Protein AF-A0A6I4I2K9-F1 (afdb_monomer_lite)

Secondary structure (DSSP, 8-state):
----PPP------------------------------------------SEEEEEEEEEETTEEEEEEEEEE--TTSPPEEEEE--TTT-SS-SEEEEEEETTEEEEEE-SS--HHHHHHHHHHHHTT-

Structure (mmCIF, N/CA/C/O backbone):
data_AF-A0A6I4I2K9-F1
#
_entry.id   AF-A0A6I4I2K9-F1
#
loop_
_atom_site.group_PDB
_atom_site.id
_atom_site.type_symbol
_atom_site.label_atom_id
_atom_site.label_alt_id
_atom_site.label_comp_id
_atom_site.label_asym_id
_atom_site.label_entity_id
_atom_site.label_seq_id
_atom_site.pdbx_PDB_ins_code
_atom_site.Cartn_x
_atom_site.Cartn_y
_atom_site.Cartn_z
_atom_site.occupancy
_atom_site.B_iso_or_equiv
_atom_site.auth_seq_id
_atom_site.auth_comp_id
_atom_site.auth_asym_id
_atom_site.auth_atom_id
_atom_site.pdbx_PDB_model_num
ATOM 1 N N . MET A 1 1 ? 14.528 41.562 58.539 1.00 36.41 1 MET A N 1
ATOM 2 C CA . MET A 1 1 ? 15.025 40.424 57.743 1.00 36.41 1 MET A CA 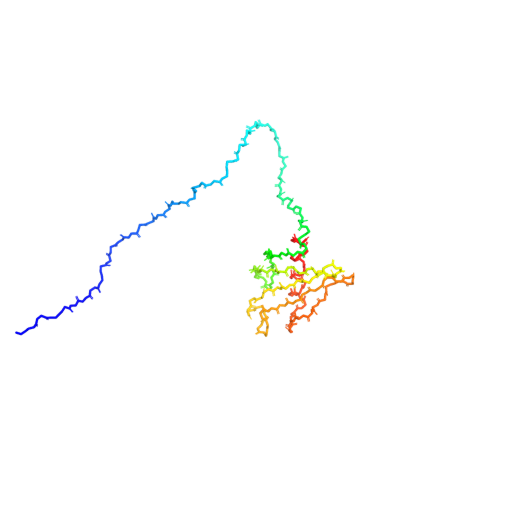1
ATOM 3 C C . MET A 1 1 ? 14.076 40.204 56.574 1.00 36.41 1 MET A C 1
ATOM 5 O O . MET A 1 1 ? 12.877 40.177 56.797 1.00 36.41 1 MET A O 1
ATOM 9 N N . SER A 1 2 ? 14.655 40.104 55.376 1.00 38.03 2 SER A N 1
ATOM 10 C CA . SER A 1 2 ? 14.195 39.386 54.175 1.00 38.03 2 SER A CA 1
ATOM 11 C C . SER A 1 2 ? 12.817 39.684 53.560 1.00 38.03 2 SER A C 1
ATOM 13 O O . SER A 1 2 ? 11.785 39.175 53.977 1.00 38.03 2 SER A O 1
ATOM 15 N N . VAL A 1 3 ? 12.872 40.413 52.442 1.00 36.19 3 VAL A N 1
ATOM 16 C CA . VAL A 1 3 ? 11.959 40.318 51.292 1.00 36.19 3 VAL A CA 1
ATOM 17 C C . VAL A 1 3 ? 12.085 38.946 50.617 1.00 36.19 3 VAL A C 1
ATOM 19 O O . VAL A 1 3 ? 13.197 38.449 50.441 1.00 36.19 3 VAL A O 1
ATOM 22 N N . THR A 1 4 ? 10.979 38.352 50.157 1.00 42.03 4 THR A N 1
ATOM 23 C CA . THR A 1 4 ? 10.999 37.355 49.070 1.00 42.03 4 THR A CA 1
ATOM 24 C C . THR A 1 4 ? 9.717 37.444 48.242 1.00 42.03 4 THR A C 1
ATOM 26 O O . THR A 1 4 ? 8.613 37.555 48.766 1.00 42.03 4 THR A O 1
ATOM 29 N N . ALA A 1 5 ? 9.926 37.464 46.929 1.00 38.84 5 ALA A N 1
ATOM 30 C CA . ALA A 1 5 ? 8.996 37.799 45.867 1.00 38.84 5 ALA A CA 1
ATOM 31 C C . ALA A 1 5 ? 8.012 36.673 45.509 1.00 38.84 5 ALA A C 1
ATOM 33 O O . ALA A 1 5 ? 8.386 35.502 45.480 1.00 38.84 5 ALA A O 1
ATOM 34 N N . ILE A 1 6 ? 6.799 37.054 45.097 1.00 42.78 6 ILE A N 1
ATOM 35 C CA . ILE A 1 6 ? 5.920 36.209 44.280 1.00 42.78 6 ILE A CA 1
ATOM 36 C C . ILE A 1 6 ? 6.140 36.615 42.822 1.00 42.78 6 ILE A C 1
ATOM 38 O O . ILE A 1 6 ? 6.026 37.779 42.442 1.00 42.78 6 ILE A O 1
ATOM 42 N N . LYS A 1 7 ? 6.546 35.630 42.027 1.00 41.75 7 LYS A N 1
ATOM 43 C CA . LYS A 1 7 ? 6.968 35.741 40.634 1.00 41.75 7 LYS A CA 1
ATOM 44 C C . LYS A 1 7 ? 5.757 35.484 39.724 1.00 41.75 7 LYS A C 1
ATOM 46 O O . LYS A 1 7 ? 5.124 34.453 39.893 1.00 41.75 7 LYS A O 1
ATOM 51 N N . LYS A 1 8 ? 5.563 36.369 38.732 1.00 36.09 8 LYS A N 1
ATOM 52 C CA . LYS A 1 8 ? 5.096 36.114 37.344 1.00 36.09 8 LYS A CA 1
ATOM 53 C C . LYS A 1 8 ? 3.720 35.422 37.189 1.00 36.09 8 LYS A C 1
ATOM 55 O O . LYS A 1 8 ? 3.522 34.292 37.601 1.00 36.09 8 LYS A O 1
ATOM 60 N N . SER A 1 9 ? 2.764 35.970 36.444 1.00 41.38 9 SER A N 1
ATOM 61 C CA . SER A 1 9 ? 2.932 36.226 35.011 1.00 41.38 9 SER A CA 1
ATOM 62 C C . SER A 1 9 ? 1.895 37.219 34.490 1.00 41.38 9 SER A C 1
ATOM 64 O O . SER A 1 9 ? 0.697 37.043 34.690 1.00 41.38 9 SER A O 1
ATOM 66 N N . GLU A 1 10 ? 2.400 38.245 33.810 1.00 38.50 10 GLU A N 1
ATOM 67 C CA . GLU A 1 10 ? 1.649 39.200 33.002 1.00 38.50 10 GLU A CA 1
ATOM 68 C C . GLU A 1 10 ? 0.859 38.486 31.901 1.00 38.50 10 GLU A C 1
ATOM 70 O O . GLU A 1 10 ? 1.399 37.699 31.124 1.00 38.50 10 GLU A O 1
ATOM 75 N N . ASN A 1 11 ? -0.431 38.798 31.840 1.00 41.09 11 ASN A N 1
ATOM 76 C CA . ASN A 1 11 ? -1.299 38.548 30.705 1.00 41.09 11 ASN A CA 1
ATOM 77 C C . ASN A 1 11 ? -1.449 39.885 29.975 1.00 41.09 11 ASN A C 1
ATOM 79 O O . ASN A 1 11 ? -2.256 40.715 30.388 1.00 41.09 11 ASN A O 1
ATOM 83 N N . VAL A 1 12 ? -0.633 40.114 28.943 1.00 40.88 12 VAL A N 1
ATOM 84 C CA . VAL A 1 12 ? -0.878 41.165 27.949 1.00 40.88 12 VAL A CA 1
ATOM 85 C C . VAL A 1 12 ? -0.514 40.641 26.558 1.00 40.88 12 VAL A C 1
ATOM 87 O O . VAL A 1 12 ? 0.590 40.169 26.305 1.00 40.88 12 VAL A O 1
ATOM 90 N N . ALA A 1 13 ? -1.528 40.720 25.702 1.00 42.72 13 ALA A N 1
ATOM 91 C CA . ALA A 1 13 ? -1.639 40.422 24.281 1.00 42.72 13 ALA A CA 1
ATOM 92 C C . ALA A 1 13 ? -0.383 40.568 23.401 1.00 42.72 13 ALA A C 1
ATOM 94 O O . ALA A 1 13 ? 0.282 41.596 23.438 1.00 42.72 13 ALA A O 1
ATOM 95 N N . MET A 1 14 ? -0.204 39.625 22.465 1.00 39.09 14 MET A N 1
ATOM 96 C CA . MET A 1 14 ? 0.327 39.884 21.113 1.00 39.09 14 MET A CA 1
ATOM 97 C C . MET A 1 14 ? -0.351 38.905 20.138 1.00 39.09 14 MET A C 1
ATOM 99 O O . MET A 1 14 ? -0.149 37.700 20.214 1.00 39.09 14 MET A O 1
ATOM 103 N N . GLN A 1 15 ? -1.404 39.322 19.439 1.00 43.81 15 GLN A N 1
ATOM 104 C CA . GLN A 1 15 ? -1.375 40.031 18.154 1.00 43.81 15 GLN A CA 1
ATOM 105 C C . GLN A 1 15 ? -1.107 39.084 16.974 1.00 43.81 15 GLN A C 1
ATOM 107 O O . GLN A 1 15 ? 0.006 38.637 16.717 1.00 43.81 15 GLN A O 1
ATOM 112 N N . LEU A 1 16 ? -2.208 38.802 16.275 1.00 45.38 16 LEU A N 1
ATOM 113 C CA . LEU A 1 16 ? -2.307 38.264 14.927 1.00 45.38 16 LEU A CA 1
ATOM 114 C C . LEU A 1 16 ? -1.264 38.921 14.008 1.00 45.38 16 LEU A C 1
ATOM 116 O O . LEU A 1 16 ? -1.398 40.093 13.667 1.00 45.38 16 LEU A O 1
ATOM 120 N N . VAL A 1 17 ? -0.249 38.162 13.595 1.00 44.16 17 VAL A N 1
ATOM 121 C CA . VAL A 1 17 ? 0.627 38.526 12.474 1.00 44.16 17 VAL A CA 1
ATOM 122 C C . VAL A 1 17 ? 0.370 37.538 11.347 1.00 44.16 17 VAL A C 1
ATOM 124 O O . VAL A 1 17 ? 1.051 36.531 11.161 1.00 44.16 17 VAL A O 1
ATOM 127 N N . THR A 1 18 ? -0.680 37.848 10.599 1.00 47.47 18 THR A N 1
ATOM 128 C CA . THR A 1 18 ? -0.732 37.584 9.167 1.00 47.47 18 THR A CA 1
ATOM 129 C C . THR A 1 18 ? 0.324 38.486 8.532 1.00 47.47 18 THR A C 1
ATOM 131 O O . THR A 1 18 ? 0.153 39.692 8.590 1.00 47.47 18 THR A O 1
ATOM 134 N N . ASP A 1 19 ? 1.444 37.925 8.061 1.00 40.06 19 ASP A N 1
ATOM 135 C CA . ASP A 1 19 ? 2.186 38.368 6.862 1.00 40.06 19 ASP A CA 1
ATOM 136 C C . ASP A 1 19 ? 3.564 37.690 6.759 1.00 40.06 19 ASP A C 1
ATOM 138 O O . ASP A 1 19 ? 4.489 38.010 7.507 1.00 40.06 19 ASP A O 1
ATOM 142 N N . LYS A 1 20 ? 3.704 36.766 5.794 1.00 43.06 20 LYS A N 1
ATOM 143 C CA . LYS A 1 20 ? 4.874 36.619 4.897 1.00 43.06 20 LYS A CA 1
ATOM 144 C C . LYS A 1 20 ? 4.693 35.415 3.963 1.00 43.06 20 LYS A C 1
ATOM 146 O O . LYS A 1 20 ? 5.355 34.390 4.083 1.00 43.06 20 LYS A O 1
ATOM 151 N N . ILE A 1 21 ? 3.830 35.568 2.961 1.00 49.59 21 ILE A N 1
ATOM 152 C CA . ILE A 1 21 ? 3.999 34.866 1.681 1.00 49.59 21 ILE A CA 1
ATOM 153 C C . ILE A 1 21 ? 4.133 35.964 0.628 1.00 49.59 21 ILE A C 1
ATOM 155 O O . ILE A 1 21 ? 3.287 36.841 0.526 1.00 49.59 21 ILE A O 1
ATOM 159 N N . LYS A 1 22 ? 5.258 35.970 -0.086 1.00 41.69 22 LYS A N 1
ATOM 160 C CA . LYS A 1 22 ? 6.167 37.125 -0.090 1.00 41.69 22 LYS A CA 1
ATOM 161 C C . LYS A 1 22 ? 7.484 36.819 -0.778 1.00 41.69 22 LYS A C 1
ATOM 163 O O . LYS A 1 22 ? 8.514 37.215 -0.248 1.00 41.69 22 LYS A O 1
ATOM 168 N N . SER A 1 23 ? 7.412 36.210 -1.968 1.00 38.34 23 SER A N 1
ATOM 169 C CA . SER A 1 23 ? 8.356 36.364 -3.097 1.00 38.34 23 SER A CA 1
ATOM 170 C C . SER A 1 23 ? 9.156 35.115 -3.481 1.00 38.34 23 SER A C 1
ATOM 172 O O . SER A 1 23 ? 10.206 34.845 -2.912 1.00 38.34 23 SER A O 1
ATOM 174 N N . ARG A 1 24 ? 8.722 34.434 -4.550 1.00 46.47 24 ARG A N 1
ATOM 175 C CA . ARG A 1 24 ? 9.378 34.454 -5.878 1.00 46.47 24 ARG A CA 1
ATOM 176 C C . ARG A 1 24 ? 8.911 33.264 -6.725 1.00 46.47 24 ARG A C 1
ATOM 178 O O . ARG A 1 24 ? 9.470 32.181 -6.638 1.00 46.47 24 ARG A O 1
ATOM 185 N N . LEU A 1 25 ? 7.959 33.514 -7.616 1.00 36.56 25 LEU A N 1
ATOM 186 C CA . LEU A 1 25 ? 8.089 33.091 -9.007 1.00 36.56 25 LEU A CA 1
ATOM 187 C C . LEU A 1 25 ? 7.212 34.033 -9.829 1.00 36.56 25 LEU A C 1
ATOM 189 O O . LEU A 1 25 ? 5.992 34.043 -9.686 1.00 36.56 25 LEU A O 1
ATOM 193 N N . ALA A 1 26 ? 7.859 34.917 -10.584 1.00 37.12 26 ALA A N 1
ATOM 194 C CA . ALA A 1 26 ? 7.180 35.771 -11.538 1.00 37.12 26 ALA A CA 1
ATOM 195 C C . ALA A 1 26 ? 6.535 34.859 -12.586 1.00 37.12 26 ALA A C 1
ATOM 197 O O . ALA A 1 26 ? 7.236 34.188 -13.339 1.00 37.12 26 ALA A O 1
ATOM 198 N N . VAL A 1 27 ? 5.205 34.798 -12.583 1.00 38.59 27 VAL A N 1
ATOM 199 C CA . VAL A 1 27 ? 4.449 34.329 -13.735 1.00 38.59 27 VAL A CA 1
ATOM 200 C C . VAL A 1 27 ? 4.093 35.583 -14.525 1.00 38.59 27 VAL A C 1
ATOM 202 O O . VAL A 1 27 ? 3.230 36.367 -14.134 1.00 38.59 27 VAL A O 1
ATOM 205 N N . GLU A 1 28 ? 4.830 35.839 -15.600 1.00 38.88 28 GLU A N 1
ATOM 206 C CA . GLU A 1 28 ? 4.351 36.756 -16.630 1.00 38.88 28 GLU A CA 1
ATOM 207 C C . GLU A 1 28 ? 3.236 36.037 -17.390 1.00 38.88 28 GLU A C 1
ATOM 209 O O . GLU A 1 28 ? 3.454 35.377 -18.401 1.00 38.88 28 GLU A O 1
ATOM 214 N N . SER A 1 29 ? 2.023 36.137 -16.853 1.00 42.19 29 SER A N 1
ATOM 215 C CA . SER A 1 29 ? 0.798 35.784 -17.560 1.00 42.19 29 SER A CA 1
ATOM 216 C C . SER A 1 29 ? 0.204 37.061 -18.140 1.00 42.19 29 SER A C 1
ATOM 218 O O . SER A 1 29 ? -0.594 37.735 -17.490 1.00 42.19 29 SER A O 1
ATOM 220 N N . HIS A 1 30 ? 0.571 37.398 -19.377 1.00 35.88 30 HIS A N 1
ATOM 221 C CA . HIS A 1 30 ? -0.236 38.308 -20.188 1.00 35.88 30 HIS A CA 1
ATOM 222 C C . HIS A 1 30 ? -1.532 37.581 -20.572 1.00 35.88 30 HIS A C 1
ATOM 224 O O . HIS A 1 30 ? -1.615 36.903 -21.594 1.00 35.88 30 HIS A O 1
ATOM 230 N N . ALA A 1 31 ? -2.545 37.689 -19.714 1.00 38.25 31 ALA A N 1
ATOM 231 C CA . ALA A 1 31 ? -3.892 37.227 -20.004 1.00 38.25 31 ALA A CA 1
ATOM 232 C C . ALA A 1 31 ? -4.598 38.251 -20.905 1.00 38.25 31 ALA A C 1
ATOM 234 O O . ALA A 1 31 ? -4.976 39.332 -20.457 1.00 38.25 31 ALA A O 1
ATOM 235 N N . LYS A 1 32 ? -4.814 37.896 -22.175 1.00 36.38 32 LYS A N 1
ATOM 236 C CA . LYS A 1 32 ? -5.892 38.475 -22.981 1.00 36.38 32 LYS A CA 1
ATOM 237 C C . LYS A 1 32 ? -7.085 37.530 -22.877 1.00 36.38 32 LYS A C 1
ATOM 239 O O . LYS A 1 32 ? -7.068 36.442 -23.442 1.00 36.38 32 LYS A O 1
ATOM 244 N N . ALA A 1 33 ? -8.083 37.936 -22.100 1.00 42.66 33 ALA A N 1
ATOM 245 C CA . ALA A 1 33 ? -9.335 37.216 -21.932 1.00 42.66 33 ALA A CA 1
ATOM 246 C C . ALA A 1 33 ? -10.206 37.341 -23.188 1.00 42.66 33 ALA A C 1
ATOM 248 O O . ALA A 1 33 ? -10.506 38.462 -23.590 1.00 42.66 33 ALA A O 1
ATOM 249 N N . VAL A 1 34 ? -10.647 36.209 -23.746 1.00 40.47 34 VAL A N 1
ATOM 250 C CA . VAL A 1 34 ? -11.929 36.058 -24.454 1.00 40.47 34 VAL A CA 1
ATOM 251 C C . VAL A 1 34 ? -12.379 34.599 -24.319 1.00 40.47 34 VAL A C 1
ATOM 253 O O . VAL A 1 34 ? -11.650 33.704 -24.731 1.00 40.47 34 VAL A O 1
ATOM 256 N N . GLY A 1 35 ? -13.601 34.396 -23.820 1.00 34.12 35 GLY A N 1
ATOM 257 C CA . GLY A 1 35 ? -14.492 33.352 -24.334 1.00 34.12 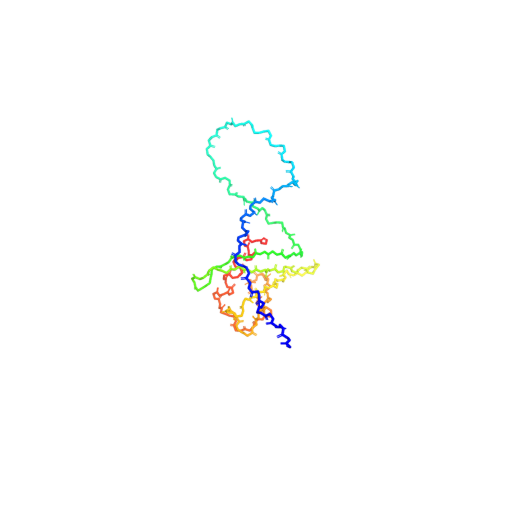35 GLY A CA 1
ATOM 258 C C . GLY A 1 35 ? -14.556 32.028 -23.573 1.00 34.12 35 GLY A C 1
ATOM 259 O O . GLY A 1 35 ? -13.706 31.175 -23.771 1.00 34.12 35 GLY A O 1
ATOM 260 N N . ASP A 1 36 ? -15.650 31.888 -22.821 1.00 37.25 36 ASP A N 1
ATOM 261 C CA . ASP A 1 36 ? -16.520 30.705 -22.706 1.00 37.25 36 ASP A CA 1
ATOM 262 C C . ASP A 1 36 ? -15.966 29.372 -22.159 1.00 37.25 36 ASP A C 1
ATOM 264 O O . ASP A 1 36 ? -14.808 29.003 -22.310 1.00 37.25 36 ASP A O 1
ATOM 268 N N . GLY A 1 37 ? -16.819 28.671 -21.412 1.00 43.94 37 GLY A N 1
ATOM 269 C CA . GLY A 1 37 ? -16.424 27.664 -20.434 1.00 43.94 37 GLY A CA 1
ATOM 270 C C . GLY A 1 37 ? -15.725 26.427 -20.997 1.00 43.94 37 GLY A C 1
ATOM 271 O O . GLY A 1 37 ? -16.087 25.919 -22.045 1.00 43.94 37 GLY A O 1
ATOM 272 N N . ILE A 1 38 ? -14.777 25.907 -20.211 1.00 34.50 38 ILE A N 1
ATOM 273 C CA . ILE A 1 38 ? -14.509 24.484 -19.948 1.00 34.50 38 ILE A CA 1
ATOM 274 C C . ILE A 1 38 ? -13.670 24.449 -18.661 1.00 34.50 38 ILE A C 1
ATOM 276 O O . ILE A 1 38 ? -12.600 25.053 -18.574 1.00 34.50 38 ILE A O 1
ATOM 280 N N . ALA A 1 39 ? -14.168 23.759 -17.634 1.00 40.06 39 ALA A N 1
ATOM 281 C CA . ALA A 1 39 ? -13.417 23.494 -16.415 1.00 40.06 39 ALA A CA 1
ATOM 282 C C . ALA A 1 39 ? -12.231 22.571 -16.739 1.00 40.06 39 ALA A C 1
ATOM 284 O O . ALA A 1 39 ? -12.382 21.358 -16.865 1.00 40.06 39 ALA A O 1
ATOM 285 N N . ILE A 1 40 ? -11.038 23.145 -16.878 1.00 38.38 40 ILE A N 1
ATOM 286 C CA . ILE A 1 40 ? -9.785 22.388 -16.895 1.00 38.38 40 ILE A CA 1
ATOM 287 C C . ILE A 1 40 ? -9.453 21.959 -15.463 1.00 38.38 40 ILE A C 1
ATOM 289 O O . ILE A 1 40 ? -8.790 22.674 -14.713 1.00 38.38 40 ILE A O 1
ATOM 293 N N . ALA A 1 41 ? -9.913 20.768 -15.074 1.00 47.78 41 ALA A N 1
ATOM 294 C CA . ALA A 1 41 ? -9.269 20.035 -13.990 1.00 47.78 41 ALA A CA 1
ATOM 295 C C . ALA A 1 41 ? -7.776 19.888 -14.346 1.00 47.78 41 ALA A C 1
ATOM 297 O O . ALA A 1 41 ? -7.469 19.578 -15.504 1.00 47.78 41 ALA A O 1
ATOM 298 N N . PRO A 1 42 ? -6.825 20.117 -13.420 1.00 45.16 42 PRO A N 1
ATOM 299 C CA . PRO A 1 42 ? -5.423 19.892 -13.722 1.00 45.16 42 PRO A CA 1
ATOM 300 C C . PRO A 1 42 ? -5.219 18.394 -13.955 1.00 45.16 42 PRO A C 1
ATOM 302 O O . PRO A 1 42 ? -5.084 17.614 -13.017 1.00 45.16 42 PRO A O 1
ATOM 305 N N . SER A 1 43 ? -5.202 17.984 -15.224 1.00 51.62 43 SER A N 1
ATOM 306 C CA . SER A 1 43 ? -4.728 16.669 -15.634 1.00 51.62 43 SER A CA 1
ATOM 307 C C . SER A 1 43 ? -3.215 16.664 -15.447 1.00 51.62 43 SER A C 1
ATOM 309 O O . SER A 1 43 ? -2.445 16.933 -16.371 1.00 51.62 43 SER A O 1
ATOM 311 N N . VAL A 1 44 ? -2.782 16.413 -14.212 1.00 49.28 44 VAL A N 1
ATOM 312 C CA . VAL A 1 44 ? -1.386 16.131 -13.900 1.00 49.28 44 VAL A CA 1
ATOM 313 C C . VAL A 1 44 ? -1.071 14.812 -14.594 1.00 49.28 44 VAL A C 1
ATOM 315 O O . VAL A 1 44 ? -1.490 13.750 -14.148 1.00 49.28 44 VAL A O 1
ATOM 318 N N . LYS A 1 45 ? -0.389 14.879 -15.741 1.00 40.28 45 LYS A N 1
ATOM 319 C CA . LYS A 1 45 ? 0.189 13.689 -16.373 1.00 40.28 45 LYS A CA 1
ATOM 320 C C . LYS A 1 45 ? 1.007 12.955 -15.300 1.00 40.28 45 LYS A C 1
ATOM 322 O O . LYS A 1 45 ? 1.850 13.622 -14.689 1.00 40.28 45 LYS A O 1
ATOM 327 N N . PRO A 1 46 ? 0.812 11.645 -15.070 1.00 44.78 46 PRO A N 1
ATOM 328 C CA . PRO A 1 46 ? 1.665 10.916 -14.149 1.00 44.78 46 PRO A CA 1
ATOM 329 C C . PRO A 1 46 ? 3.079 10.938 -14.724 1.00 44.78 46 PRO A C 1
ATOM 331 O O . PRO A 1 46 ? 3.395 10.323 -15.746 1.00 44.78 46 PRO A O 1
ATOM 334 N N . ALA A 1 47 ? 3.938 11.755 -14.119 1.00 48.62 47 ALA A N 1
ATOM 335 C CA . ALA A 1 47 ? 5.359 11.660 -14.363 1.00 48.62 47 ALA A CA 1
ATOM 336 C C . ALA A 1 47 ? 5.765 10.300 -13.807 1.00 48.62 47 ALA A C 1
ATOM 338 O O . ALA A 1 47 ? 5.735 10.114 -12.593 1.00 48.62 47 ALA A O 1
ATOM 339 N N . LYS A 1 48 ? 6.118 9.372 -14.702 1.00 52.25 48 LYS A N 1
ATOM 340 C CA . LYS A 1 48 ? 6.618 8.030 -14.394 1.00 52.25 48 LYS A CA 1
ATOM 341 C C . LYS A 1 48 ? 7.891 8.160 -13.545 1.00 52.25 48 LYS A C 1
ATOM 343 O O . LYS A 1 48 ? 9.009 8.166 -14.057 1.00 52.25 48 LYS A O 1
ATOM 348 N N . LYS A 1 49 ? 7.731 8.391 -12.241 1.00 53.56 49 LYS A N 1
ATOM 349 C CA . LYS A 1 49 ? 8.829 8.592 -11.296 1.00 53.56 49 LYS A CA 1
ATOM 350 C C . LYS A 1 49 ? 9.326 7.215 -10.897 1.00 53.56 49 LYS A C 1
ATOM 352 O O . LYS A 1 49 ? 8.783 6.591 -9.991 1.00 53.56 49 LYS A O 1
ATOM 357 N N . ALA A 1 50 ? 10.371 6.769 -11.594 1.00 55.78 50 ALA A N 1
ATOM 358 C CA . ALA A 1 50 ? 11.059 5.507 -11.331 1.00 55.78 50 ALA A CA 1
ATOM 359 C C . ALA A 1 50 ? 11.490 5.369 -9.859 1.00 55.78 50 ALA A C 1
ATOM 361 O O . ALA A 1 50 ? 11.524 4.270 -9.339 1.00 55.78 50 ALA A O 1
ATOM 362 N N . ASN A 1 51 ? 11.740 6.477 -9.158 1.00 71.50 51 ASN A N 1
ATOM 363 C CA . ASN A 1 51 ? 11.837 6.523 -7.704 1.00 71.50 51 ASN A CA 1
ATOM 364 C C . ASN A 1 51 ? 11.237 7.846 -7.229 1.00 71.50 51 ASN A C 1
ATOM 366 O O . ASN A 1 51 ? 11.549 8.908 -7.776 1.00 71.50 51 ASN A O 1
ATOM 370 N N . GLY A 1 52 ? 10.376 7.808 -6.218 1.00 85.75 52 GLY A N 1
ATOM 371 C CA . GLY A 1 52 ? 9.759 9.033 -5.727 1.00 85.75 52 GLY A CA 1
ATOM 372 C C . GLY A 1 52 ? 8.865 8.820 -4.523 1.00 85.75 52 GLY A C 1
ATOM 373 O O . GLY A 1 52 ? 8.243 7.773 -4.374 1.00 85.75 52 GLY A O 1
ATOM 374 N N . ILE A 1 53 ? 8.798 9.845 -3.678 1.00 91.31 53 ILE A N 1
ATOM 375 C CA . ILE A 1 53 ? 7.833 9.929 -2.585 1.00 91.31 53 ILE A CA 1
ATOM 376 C C . ILE A 1 53 ? 6.686 10.817 -3.059 1.00 91.31 53 ILE A C 1
ATOM 378 O O . ILE A 1 53 ? 6.914 11.928 -3.544 1.00 91.31 53 ILE A O 1
ATOM 382 N N . PHE A 1 54 ? 5.461 10.329 -2.929 1.00 91.50 54 PHE A N 1
ATOM 383 C CA . PHE A 1 54 ? 4.243 11.077 -3.207 1.00 91.50 54 PHE A CA 1
AT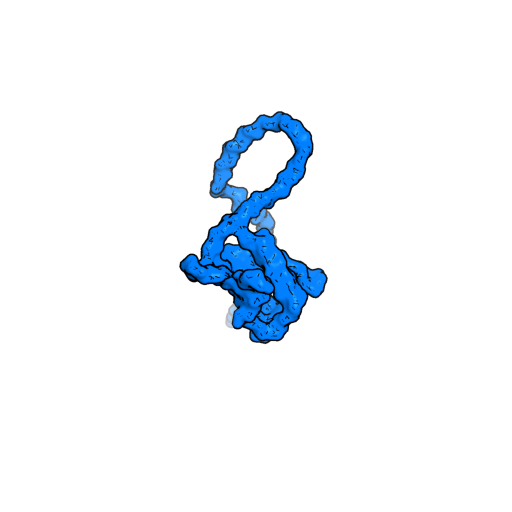OM 384 C C . PHE A 1 54 ? 3.225 10.839 -2.099 1.00 91.50 54 PHE A C 1
ATOM 386 O O . PHE A 1 54 ? 3.372 9.947 -1.269 1.00 91.50 54 PHE A O 1
ATOM 393 N N . THR A 1 55 ? 2.217 11.700 -2.037 1.00 93.69 55 THR A N 1
ATOM 394 C CA . THR A 1 55 ? 1.143 11.574 -1.052 1.00 93.69 55 THR A CA 1
ATOM 395 C C . THR A 1 55 ? -0.101 11.064 -1.750 1.00 93.69 55 THR A C 1
ATOM 397 O O . THR A 1 55 ? -0.486 11.626 -2.771 1.00 93.69 55 THR A O 1
ATOM 400 N N . ILE A 1 56 ? -0.730 10.041 -1.186 1.00 94.69 56 ILE A N 1
ATOM 401 C CA . ILE A 1 56 ? -2.046 9.571 -1.607 1.00 94.69 56 ILE A CA 1
ATOM 402 C C . ILE A 1 56 ? -3.096 10.006 -0.589 1.00 94.69 56 ILE A C 1
ATOM 404 O O . ILE A 1 56 ? -2.804 10.175 0.601 1.00 94.69 56 ILE A O 1
ATOM 408 N N . THR A 1 57 ? -4.323 10.139 -1.071 1.00 95.00 57 THR A N 1
ATOM 409 C CA . THR A 1 57 ? -5.511 10.334 -0.246 1.00 95.00 57 THR A CA 1
ATOM 410 C C . THR A 1 57 ? -6.503 9.240 -0.612 1.00 95.00 57 THR A C 1
ATOM 412 O O . THR A 1 57 ? -6.721 8.997 -1.796 1.00 95.00 57 THR A O 1
ATOM 415 N N . PHE A 1 58 ? -7.087 8.575 0.379 1.00 93.94 58 PHE A N 1
ATOM 416 C CA . PHE A 1 58 ? -8.037 7.485 0.165 1.00 93.94 58 PHE A CA 1
ATOM 417 C C . PHE A 1 58 ? -9.097 7.466 1.263 1.00 93.94 58 PHE A C 1
ATOM 419 O O . PHE A 1 58 ? -8.857 7.924 2.380 1.00 93.94 58 PHE A O 1
ATOM 426 N N . SER A 1 59 ? -10.271 6.928 0.948 1.00 93.75 59 SER A N 1
ATOM 427 C CA . SER A 1 59 ? -11.353 6.752 1.915 1.00 93.75 59 SER A CA 1
ATOM 428 C C . SER A 1 59 ? -11.374 5.310 2.408 1.00 93.75 59 SER A C 1
ATOM 430 O O . SER A 1 59 ? -11.396 4.385 1.601 1.00 93.75 59 SER A O 1
ATOM 432 N N . TYR A 1 60 ? -11.396 5.114 3.723 1.00 93.56 60 TYR A N 1
ATOM 433 C CA . TYR A 1 60 ? -11.508 3.800 4.354 1.00 93.56 60 TYR A CA 1
ATOM 434 C C . TYR A 1 60 ? -12.337 3.919 5.634 1.00 93.56 60 TYR A C 1
ATOM 436 O O . TYR A 1 60 ? -12.130 4.844 6.420 1.00 93.56 60 TYR A O 1
ATOM 444 N N . GLU A 1 61 ? -13.313 3.022 5.806 1.00 91.50 61 GLU A N 1
ATOM 445 C CA . GLU A 1 61 ? -14.270 3.042 6.925 1.00 91.50 61 GLU A CA 1
ATOM 446 C C . GLU A 1 61 ? -14.915 4.419 7.151 1.00 91.50 61 GLU A C 1
ATOM 448 O O . GLU A 1 61 ? -14.973 4.918 8.269 1.00 91.50 61 GLU A O 1
ATOM 453 N N . GLN A 1 62 ? -15.377 5.058 6.068 1.00 91.31 62 GLN A N 1
ATOM 454 C CA . GLN A 1 62 ? -16.017 6.390 6.081 1.00 91.31 62 GLN A CA 1
ATOM 455 C C . GLN A 1 62 ? -15.104 7.540 6.545 1.00 91.31 62 GLN A C 1
ATOM 457 O O . GLN A 1 62 ? -15.554 8.675 6.673 1.00 91.31 62 GLN A O 1
ATOM 462 N N . ASN A 1 63 ? -13.813 7.272 6.740 1.00 91.38 63 ASN A N 1
ATOM 463 C CA . ASN A 1 63 ? -12.814 8.260 7.110 1.00 91.38 63 ASN A CA 1
ATOM 464 C C . ASN A 1 63 ? -11.902 8.555 5.917 1.00 91.38 63 ASN A C 1
ATOM 466 O O . ASN A 1 63 ? -11.550 7.657 5.148 1.00 91.38 63 ASN A O 1
ATOM 470 N N . LEU A 1 64 ? -11.516 9.823 5.767 1.00 93.31 64 LEU A N 1
ATOM 471 C CA . LEU A 1 64 ? -10.548 10.245 4.762 1.00 93.31 64 LEU A CA 1
ATOM 472 C C . LEU A 1 64 ? -9.140 10.156 5.350 1.00 93.31 64 LEU A C 1
ATOM 474 O O . LEU A 1 64 ? -8.826 10.815 6.340 1.00 93.31 64 LEU A O 1
ATOM 478 N N . HIS A 1 65 ? -8.284 9.374 4.707 1.00 93.94 65 HIS A N 1
ATOM 479 C CA . HIS A 1 65 ? -6.907 9.146 5.120 1.00 93.94 65 HIS A CA 1
ATOM 480 C C . HIS A 1 65 ? -5.952 9.762 4.114 1.00 93.94 65 HIS A C 1
ATOM 482 O O . HIS A 1 65 ? -6.207 9.783 2.910 1.00 93.94 65 HIS A O 1
ATOM 488 N N . ARG A 1 66 ? -4.818 10.247 4.613 1.00 94.12 66 ARG A N 1
ATOM 489 C CA . ARG A 1 66 ? -3.747 10.804 3.794 1.00 94.12 66 ARG A CA 1
ATOM 490 C C . ARG A 1 66 ? -2.429 10.212 4.245 1.00 94.12 66 ARG A C 1
ATOM 492 O O . ARG A 1 66 ? -2.101 10.286 5.426 1.00 94.12 66 ARG A O 1
ATOM 499 N N . THR A 1 67 ? -1.670 9.653 3.311 1.00 93.62 67 THR A N 1
ATOM 500 C CA . THR A 1 67 ? -0.381 9.053 3.646 1.00 93.62 67 THR A CA 1
ATOM 501 C C . THR A 1 67 ? 0.659 9.181 2.545 1.00 93.62 67 THR A C 1
ATOM 503 O O . THR A 1 67 ? 0.341 9.435 1.385 1.00 93.62 67 THR A O 1
ATOM 506 N N . GLN A 1 68 ? 1.921 9.017 2.928 1.00 92.81 68 GLN A N 1
ATOM 507 C CA . GLN A 1 68 ? 3.048 9.003 2.017 1.00 92.81 68 GLN A CA 1
ATOM 508 C C . GLN A 1 68 ? 3.310 7.597 1.485 1.00 92.81 68 GLN A C 1
ATOM 510 O O . GLN A 1 68 ? 3.326 6.608 2.222 1.00 92.81 68 GLN A O 1
ATOM 515 N N . VAL A 1 69 ? 3.566 7.551 0.184 1.00 94.12 69 VAL A N 1
ATOM 516 C CA . VAL A 1 69 ? 3.966 6.366 -0.559 1.00 94.12 69 VAL A CA 1
ATOM 517 C C . VAL A 1 69 ? 5.315 6.645 -1.190 1.00 94.12 69 VAL A C 1
ATOM 519 O O . VAL A 1 69 ? 5.510 7.663 -1.852 1.00 94.12 69 VAL A O 1
ATOM 522 N N . GLN A 1 70 ? 6.249 5.729 -0.989 1.00 92.88 70 GLN A N 1
ATOM 523 C CA . GLN A 1 70 ? 7.528 5.721 -1.672 1.00 92.88 70 GLN A CA 1
ATOM 524 C C . GLN A 1 70 ? 7.498 4.634 -2.745 1.00 92.88 70 GLN A C 1
ATOM 526 O O . GLN A 1 70 ? 7.434 3.450 -2.423 1.00 92.88 70 GLN A O 1
ATOM 531 N N . SER A 1 71 ? 7.561 5.034 -4.014 1.00 91.19 71 SER A N 1
ATOM 532 C CA . SER A 1 71 ? 7.821 4.117 -5.123 1.00 91.19 71 SER A CA 1
ATOM 533 C C . SER A 1 71 ? 9.317 3.845 -5.212 1.00 91.19 71 SER A C 1
ATOM 535 O O . SER A 1 71 ? 10.132 4.778 -5.199 1.00 91.19 71 SER A O 1
ATOM 537 N N . THR A 1 72 ? 9.656 2.565 -5.300 1.00 86.31 72 THR A N 1
ATOM 538 C CA . THR A 1 72 ? 11.001 2.063 -5.547 1.00 86.31 72 THR A CA 1
ATOM 539 C C . THR A 1 72 ? 10.988 1.184 -6.791 1.00 86.31 72 THR A C 1
ATOM 541 O O . THR A 1 72 ? 10.309 0.159 -6.822 1.00 86.31 72 THR A O 1
ATOM 544 N N . GLN A 1 73 ? 11.731 1.569 -7.825 1.00 81.12 73 GLN A N 1
ATOM 545 C CA . GLN A 1 73 ? 11.955 0.746 -9.009 1.00 81.12 73 GLN A CA 1
ATOM 546 C C . GLN A 1 73 ? 13.452 0.459 -9.135 1.00 81.12 73 GLN A C 1
ATOM 548 O O . GLN A 1 73 ? 14.269 1.359 -9.328 1.00 81.12 73 GLN A O 1
ATOM 553 N N . SER A 1 74 ? 13.824 -0.816 -9.020 1.00 60.06 74 SER A N 1
ATOM 554 C CA . SER A 1 74 ? 15.199 -1.256 -9.262 1.00 60.06 74 SER A CA 1
ATOM 555 C C . SER A 1 74 ? 15.345 -1.669 -10.723 1.00 60.06 74 SER A C 1
ATOM 557 O O . SER A 1 74 ? 14.863 -2.734 -11.091 1.00 60.06 74 SER A O 1
ATOM 559 N N . GLY A 1 75 ? 15.976 -0.829 -11.552 1.00 65.69 75 GLY A N 1
ATOM 560 C CA . GLY A 1 75 ? 16.443 -1.132 -12.917 1.00 65.69 75 GLY A CA 1
ATOM 561 C C . GLY A 1 75 ? 15.417 -1.770 -13.867 1.00 65.69 75 GLY A C 1
ATOM 562 O O . GLY A 1 75 ? 14.793 -1.077 -14.664 1.00 65.69 75 GLY A O 1
ATOM 563 N N . TYR A 1 76 ? 15.268 -3.094 -13.788 1.00 62.94 76 TYR A N 1
ATOM 564 C CA . TYR A 1 76 ? 14.399 -3.925 -14.634 1.00 62.94 76 TYR A CA 1
ATOM 565 C C . TYR A 1 76 ? 13.221 -4.569 -13.880 1.00 62.94 76 TYR A C 1
ATOM 567 O O . TYR A 1 76 ? 12.441 -5.314 -14.466 1.00 62.94 76 TYR A O 1
ATOM 575 N N . GLY A 1 77 ? 13.102 -4.316 -12.577 1.00 76.38 77 GLY A N 1
ATOM 576 C CA . GLY A 1 77 ? 12.080 -4.894 -11.716 1.00 76.38 77 GLY A CA 1
ATOM 577 C C . GLY A 1 77 ? 10.755 -4.137 -11.746 1.00 76.38 77 GLY A C 1
ATOM 578 O O . GLY A 1 77 ? 10.684 -2.943 -12.050 1.00 76.38 77 GLY A O 1
ATOM 579 N N . THR A 1 78 ? 9.701 -4.855 -11.371 1.00 84.62 78 THR A N 1
ATOM 580 C CA . THR A 1 78 ? 8.384 -4.303 -11.065 1.00 84.62 78 THR A CA 1
ATOM 581 C C . THR A 1 78 ? 8.490 -3.247 -9.958 1.00 84.62 78 THR A C 1
ATOM 583 O O . THR A 1 78 ? 9.173 -3.502 -8.962 1.00 84.62 78 THR A O 1
ATOM 586 N N . PRO A 1 79 ? 7.831 -2.080 -10.085 1.00 87.19 79 PRO A N 1
ATOM 587 C CA . PRO A 1 79 ? 7.840 -1.083 -9.025 1.00 87.19 79 PRO A CA 1
ATOM 588 C C . PRO A 1 79 ? 7.218 -1.652 -7.746 1.00 87.19 79 PRO A C 1
ATOM 590 O O . PRO A 1 79 ? 6.172 -2.312 -7.769 1.00 87.19 79 PRO A O 1
ATOM 593 N N . VAL A 1 80 ? 7.881 -1.371 -6.629 1.00 91.44 80 VAL A N 1
ATOM 594 C CA . VAL A 1 80 ? 7.421 -1.705 -5.286 1.00 91.44 80 VAL A CA 1
ATOM 595 C C . VAL A 1 80 ? 7.132 -0.412 -4.538 1.00 91.44 80 VAL A C 1
ATOM 597 O O . VAL A 1 80 ? 7.946 0.511 -4.515 1.00 91.44 80 VAL A O 1
ATOM 600 N N . TYR A 1 81 ? 5.968 -0.358 -3.910 1.00 93.38 81 TYR A N 1
ATOM 601 C CA . TYR A 1 81 ? 5.427 0.796 -3.219 1.00 93.38 81 TYR A CA 1
ATOM 602 C C . TYR A 1 81 ? 5.437 0.534 -1.722 1.00 93.38 81 TYR A C 1
ATOM 604 O O . TYR A 1 81 ? 4.729 -0.340 -1.225 1.00 93.38 81 TYR A O 1
ATOM 612 N N . LYS A 1 82 ? 6.235 1.307 -0.996 1.00 94.00 82 LYS A N 1
ATOM 613 C CA . LYS A 1 82 ? 6.225 1.336 0.461 1.00 94.00 82 LYS A CA 1
ATOM 614 C C . LYS A 1 82 ? 5.225 2.391 0.918 1.00 94.00 82 LYS A C 1
ATOM 616 O O . LYS A 1 82 ? 5.403 3.571 0.625 1.00 94.00 82 LYS A O 1
ATOM 621 N N . VAL A 1 83 ? 4.208 1.982 1.659 1.00 93.69 83 VAL A N 1
ATOM 622 C CA . VAL A 1 83 ? 3.168 2.856 2.205 1.00 93.69 83 VAL A CA 1
ATOM 623 C C . VAL A 1 83 ? 3.354 2.943 3.713 1.00 93.69 83 VAL A C 1
ATOM 625 O O . VAL A 1 83 ? 3.458 1.920 4.391 1.00 93.69 83 VAL A O 1
ATOM 628 N N . ALA A 1 84 ? 3.405 4.162 4.246 1.00 92.00 84 ALA A N 1
ATOM 629 C CA . ALA A 1 84 ? 3.288 4.372 5.684 1.00 92.00 84 ALA A CA 1
ATOM 630 C C . ALA A 1 84 ? 1.803 4.325 6.070 1.00 92.00 84 ALA A C 1
ATOM 632 O O . ALA A 1 84 ? 0.970 4.926 5.403 1.00 92.00 84 ALA A O 1
ATOM 633 N N . LEU A 1 85 ? 1.438 3.622 7.128 1.00 89.06 85 LEU A N 1
ATOM 634 C CA . LEU A 1 85 ? 0.074 3.555 7.637 1.00 89.06 85 LEU A CA 1
ATOM 635 C C . LEU A 1 85 ? 0.051 4.083 9.067 1.00 89.06 85 LEU A C 1
ATOM 637 O O . LEU A 1 85 ? 1.009 3.924 9.821 1.00 89.06 85 LEU A O 1
ATOM 641 N N . SER A 1 86 ? -1.054 4.728 9.429 1.00 85.38 86 SER A N 1
ATOM 642 C CA . SER A 1 86 ? -1.335 5.035 10.829 1.00 85.38 86 SER A CA 1
ATOM 643 C C . SER A 1 86 ? -1.584 3.732 11.584 1.00 85.38 86 SER A C 1
ATOM 645 O O . SER A 1 86 ? -2.239 2.833 11.053 1.00 85.38 86 SER A O 1
ATOM 647 N N . SER A 1 87 ? -1.159 3.653 12.843 1.00 82.25 87 SER A N 1
ATOM 648 C CA . SER A 1 87 ? -1.428 2.504 13.717 1.00 82.25 87 SER A CA 1
ATOM 649 C C . SER A 1 87 ? -2.926 2.257 13.929 1.00 82.25 87 SER A C 1
ATOM 651 O O . SER A 1 87 ? -3.329 1.155 14.278 1.00 82.25 87 SER A O 1
ATOM 653 N N . SER A 1 88 ? -3.771 3.264 13.685 1.00 85.12 88 SER A N 1
ATOM 654 C CA . SER A 1 88 ? -5.232 3.118 13.677 1.00 85.12 88 SER A CA 1
ATOM 655 C C . SER A 1 88 ? -5.767 2.310 12.489 1.00 85.12 88 SER A C 1
ATOM 657 O O . SER A 1 88 ? -6.868 1.784 12.571 1.00 85.12 88 SER A O 1
ATOM 659 N N . LEU A 1 89 ? -5.021 2.248 11.382 1.00 84.88 89 LEU A N 1
ATOM 660 C CA . LEU A 1 89 ? -5.391 1.515 10.166 1.00 84.88 89 LEU A CA 1
ATOM 661 C C . LEU A 1 89 ? -4.820 0.100 10.149 1.00 84.88 89 LEU A C 1
ATOM 663 O O . LEU A 1 89 ? -5.438 -0.809 9.605 1.00 84.88 89 LEU A O 1
ATOM 667 N N . ASN A 1 90 ? -3.627 -0.076 10.714 1.00 83.00 90 ASN A N 1
ATOM 668 C CA . ASN A 1 90 ? -3.025 -1.383 10.904 1.00 83.00 90 ASN A CA 1
ATOM 669 C C . ASN A 1 90 ? -2.250 -1.396 12.233 1.00 83.00 90 ASN A C 1
ATOM 671 O O . ASN A 1 90 ? -1.117 -0.908 12.279 1.00 83.00 90 ASN A O 1
ATOM 675 N N . PRO A 1 91 ? -2.841 -1.933 13.315 1.00 80.44 91 PRO A N 1
ATOM 676 C CA . PRO A 1 91 ? -2.229 -1.896 14.641 1.00 80.44 91 PRO A CA 1
ATOM 677 C C . PRO A 1 91 ? -0.962 -2.751 14.741 1.00 80.44 91 PRO A C 1
ATOM 679 O O . PRO A 1 91 ? -0.131 -2.502 15.612 1.00 80.44 91 PRO A O 1
ATOM 682 N N . GLU A 1 92 ? -0.789 -3.734 13.855 1.00 81.06 92 GLU A N 1
ATOM 683 C CA . GLU A 1 92 ? 0.362 -4.639 13.888 1.00 81.06 92 GLU A CA 1
ATOM 684 C C . GLU A 1 92 ? 1.550 -4.144 13.062 1.00 81.06 92 GLU A C 1
ATOM 686 O O . GLU A 1 92 ? 2.693 -4.507 13.339 1.00 81.06 92 GLU A O 1
ATOM 691 N N . SER A 1 93 ? 1.305 -3.313 12.046 1.00 82.88 93 SER A N 1
ATOM 692 C CA . SER A 1 93 ? 2.372 -2.743 11.228 1.00 82.88 93 SER A CA 1
ATOM 693 C C . SER A 1 93 ? 1.995 -1.388 10.647 1.00 82.88 93 SER A C 1
ATOM 695 O O . SER A 1 93 ? 1.094 -1.261 9.824 1.00 82.88 93 SER A O 1
ATOM 697 N N . ASN A 1 94 ? 2.812 -0.385 10.956 1.00 88.62 94 ASN A N 1
ATOM 698 C CA . ASN A 1 94 ? 2.684 0.964 10.400 1.00 88.62 94 ASN A CA 1
ATOM 699 C C . ASN A 1 94 ? 3.275 1.091 8.986 1.00 88.62 94 ASN A C 1
ATOM 701 O O . ASN A 1 94 ? 3.392 2.193 8.455 1.00 88.62 94 ASN A O 1
ATOM 705 N N . ILE A 1 95 ? 3.743 -0.005 8.386 1.00 90.31 95 ILE A N 1
ATOM 706 C CA . ILE A 1 95 ? 4.331 -0.003 7.046 1.00 90.31 95 ILE A CA 1
ATOM 707 C C . ILE A 1 95 ? 3.803 -1.206 6.274 1.00 90.31 95 ILE A C 1
ATOM 709 O O . ILE A 1 95 ? 3.859 -2.338 6.762 1.00 90.31 95 ILE A O 1
ATOM 713 N N . CYS A 1 96 ? 3.367 -0.973 5.039 1.00 91.75 96 CYS A N 1
ATOM 714 C CA . CYS A 1 96 ? 3.108 -2.040 4.085 1.00 91.75 96 CYS A CA 1
ATOM 715 C C . CYS A 1 96 ? 3.882 -1.841 2.782 1.00 91.75 96 CYS A C 1
ATOM 717 O O . CYS A 1 96 ? 4.247 -0.726 2.408 1.00 91.75 96 CYS A O 1
ATOM 719 N N . TRP A 1 97 ? 4.183 -2.952 2.117 1.00 93.25 97 TRP A N 1
ATOM 720 C CA . TRP A 1 97 ? 4.875 -2.981 0.837 1.00 93.25 97 TRP A CA 1
ATOM 721 C C . TRP A 1 97 ? 3.980 -3.674 -0.179 1.00 93.25 97 TRP A C 1
ATOM 723 O O . TRP A 1 97 ? 3.571 -4.818 0.022 1.00 93.25 97 TRP A O 1
ATOM 733 N N . LEU A 1 98 ? 3.687 -2.974 -1.267 1.00 93.31 98 LEU A N 1
ATOM 734 C CA . LEU A 1 98 ? 2.801 -3.409 -2.336 1.00 93.31 98 LEU A CA 1
ATOM 735 C C . LEU A 1 98 ? 3.597 -3.490 -3.637 1.00 93.31 98 LEU A C 1
ATOM 737 O O . LEU A 1 98 ? 4.381 -2.599 -3.942 1.00 93.31 98 LEU A O 1
ATOM 741 N N . GLN A 1 99 ? 3.390 -4.534 -4.425 1.00 92.19 99 GLN A N 1
ATOM 742 C CA . GLN A 1 99 ? 4.000 -4.693 -5.742 1.00 92.19 99 GLN A CA 1
ATOM 743 C C . GLN A 1 99 ? 2.906 -4.880 -6.789 1.00 92.19 99 GLN A C 1
ATOM 745 O O . GLN A 1 99 ? 1.981 -5.669 -6.591 1.00 92.19 99 GLN A O 1
ATOM 750 N N . ARG A 1 100 ? 3.015 -4.167 -7.913 1.00 88.94 100 ARG A N 1
ATOM 751 C CA . ARG A 1 100 ? 2.053 -4.260 -9.018 1.00 88.94 100 ARG A CA 1
ATOM 752 C C . ARG A 1 100 ? 2.490 -5.311 -10.038 1.00 88.94 100 ARG A C 1
ATOM 754 O O . ARG A 1 100 ? 3.286 -5.012 -10.916 1.00 88.94 100 ARG A O 1
ATOM 761 N N . ASN A 1 101 ? 1.963 -6.525 -9.951 1.00 87.56 101 ASN A N 1
ATOM 762 C CA . ASN A 1 101 ? 2.231 -7.591 -10.918 1.00 87.56 101 ASN A CA 1
ATOM 763 C C . ASN A 1 101 ? 1.286 -7.519 -12.129 1.00 87.56 101 ASN A C 1
ATOM 765 O O . ASN A 1 101 ? 0.340 -6.731 -12.157 1.00 87.56 101 ASN A O 1
ATOM 769 N N . THR A 1 102 ? 1.536 -8.375 -13.121 1.00 84.62 102 THR A N 1
ATOM 770 C CA . THR A 1 102 ? 0.649 -8.598 -14.275 1.00 84.62 102 THR A CA 1
ATOM 771 C C . THR A 1 102 ? -0.748 -9.045 -13.860 1.00 84.62 102 THR A C 1
ATOM 773 O O . THR A 1 102 ? -1.730 -8.588 -14.431 1.00 84.62 102 THR A O 1
ATOM 776 N N . ASP A 1 103 ? -0.831 -9.879 -12.825 1.00 87.38 103 ASP A N 1
ATOM 777 C CA . ASP A 1 103 ? -2.070 -10.482 -12.323 1.00 87.38 103 ASP A CA 1
ATOM 778 C C . ASP A 1 103 ? -2.764 -9.633 -11.243 1.00 87.38 103 ASP A C 1
ATOM 780 O O . ASP A 1 103 ? -3.741 -10.065 -10.636 1.00 87.38 103 ASP A O 1
ATOM 784 N N . GLY A 1 104 ? -2.252 -8.424 -10.978 1.00 88.44 104 GLY A N 1
ATOM 785 C CA . GLY A 1 104 ? -2.803 -7.491 -9.996 1.00 88.44 104 GLY A CA 1
ATOM 786 C C . GLY A 1 104 ? -1.818 -7.099 -8.896 1.00 88.44 104 GLY A C 1
ATOM 787 O O . GLY A 1 104 ? -0.597 -7.199 -9.038 1.00 88.44 104 GLY A O 1
ATOM 788 N N . TRP A 1 105 ? -2.349 -6.590 -7.788 1.00 91.62 105 TRP A N 1
ATOM 789 C CA . TRP A 1 105 ? -1.549 -6.128 -6.656 1.00 91.62 105 TRP A CA 1
ATOM 790 C C . TRP A 1 105 ? -1.197 -7.273 -5.708 1.00 91.62 105 TRP A C 1
ATOM 792 O O . TRP A 1 105 ? -2.051 -8.062 -5.315 1.00 91.62 105 TRP A O 1
ATOM 802 N N . LYS A 1 106 ? 0.073 -7.337 -5.303 1.00 91.06 106 LYS A N 1
ATOM 803 C CA . LYS A 1 106 ? 0.575 -8.286 -4.310 1.00 91.06 106 LYS A CA 1
ATOM 804 C C . LYS A 1 106 ? 1.103 -7.539 -3.091 1.00 91.06 106 LYS A C 1
ATOM 806 O O . LYS A 1 106 ? 1.938 -6.647 -3.225 1.00 91.06 106 LYS A O 1
ATOM 811 N N . VAL A 1 107 ? 0.671 -7.946 -1.900 1.00 91.94 107 VAL A N 1
ATOM 812 C CA . VAL A 1 107 ? 1.264 -7.492 -0.636 1.00 91.94 107 VAL A CA 1
ATOM 813 C C . VAL A 1 107 ? 2.548 -8.285 -0.394 1.00 91.94 107 VAL A C 1
ATOM 815 O O . VAL A 1 107 ? 2.520 -9.512 -0.321 1.00 91.94 107 VAL A O 1
ATOM 818 N N . LEU A 1 108 ? 3.683 -7.594 -0.314 1.00 90.19 108 LEU A N 1
ATOM 819 C CA . LEU A 1 108 ? 4.984 -8.192 0.004 1.00 90.19 108 LEU A CA 1
ATOM 820 C C . LEU A 1 108 ? 5.266 -8.181 1.507 1.00 90.19 108 LEU A C 1
ATOM 822 O O . LEU A 1 108 ? 5.884 -9.104 2.029 1.00 90.19 108 LEU A O 1
ATOM 826 N N . LEU A 1 109 ? 4.836 -7.117 2.187 1.00 87.69 109 LEU A N 1
ATOM 827 C CA . LEU A 1 109 ? 5.017 -6.923 3.620 1.00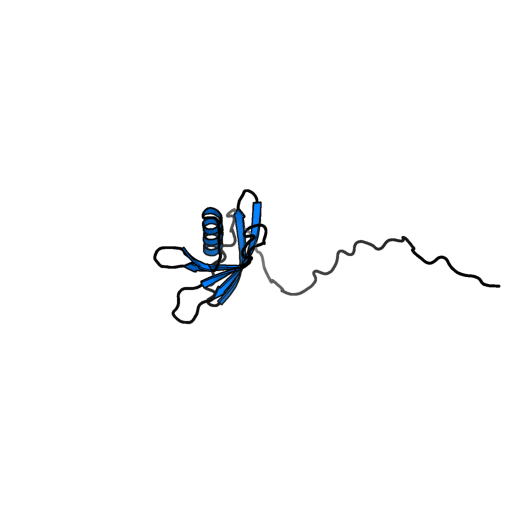 87.69 109 LEU A CA 1
ATOM 828 C C . LEU A 1 109 ? 3.811 -6.167 4.180 1.00 87.69 109 LEU A C 1
ATOM 830 O O . LEU A 1 109 ? 3.320 -5.226 3.556 1.00 87.69 109 LEU A O 1
ATOM 834 N N . GLY A 1 110 ? 3.373 -6.556 5.370 1.00 79.81 110 GLY A N 1
ATOM 835 C CA . GLY A 1 110 ? 2.187 -6.028 6.033 1.00 79.81 110 GLY A CA 1
ATOM 836 C C . GLY A 1 110 ? 1.295 -7.187 6.449 1.00 79.81 110 GLY A C 1
ATOM 837 O O . GLY A 1 110 ? 0.732 -7.877 5.604 1.00 79.81 110 GLY A O 1
ATOM 838 N N . THR A 1 111 ? 1.219 -7.432 7.750 1.00 79.06 111 THR A N 1
ATOM 839 C CA . THR A 1 111 ? 0.342 -8.441 8.348 1.00 79.06 111 THR A CA 1
ATOM 840 C C . THR A 1 111 ? -1.061 -7.878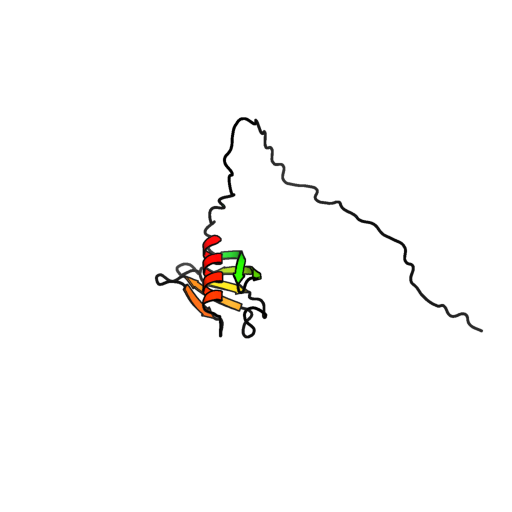 8.553 1.00 79.06 111 THR A C 1
ATOM 842 O O . THR A 1 111 ? -1.223 -6.671 8.738 1.00 79.06 111 THR A O 1
ATOM 845 N N . ASN A 1 112 ? -2.062 -8.765 8.487 1.00 80.44 112 ASN A N 1
ATOM 846 C CA . ASN A 1 112 ? -3.458 -8.511 8.866 1.00 80.44 112 ASN A CA 1
ATOM 847 C C . ASN A 1 112 ? -4.109 -7.259 8.244 1.00 80.44 112 ASN A C 1
ATOM 849 O O . ASN A 1 112 ? -4.955 -6.620 8.863 1.00 80.44 112 ASN A O 1
ATOM 853 N N . MET A 1 113 ? -3.747 -6.910 7.005 1.00 85.12 113 MET A N 1
ATOM 854 C CA . MET A 1 113 ? -4.441 -5.841 6.286 1.00 85.12 113 MET A CA 1
ATOM 855 C C . MET A 1 113 ? -5.765 -6.340 5.709 1.00 85.12 113 MET A C 1
ATOM 857 O O . MET A 1 113 ? -5.802 -7.345 4.998 1.00 85.12 113 MET A O 1
ATOM 861 N N . ASP A 1 114 ? -6.832 -5.594 5.984 1.00 88.56 114 ASP A N 1
ATOM 862 C CA . ASP A 1 114 ? -8.148 -5.820 5.397 1.00 88.56 114 ASP A CA 1
ATOM 863 C C . ASP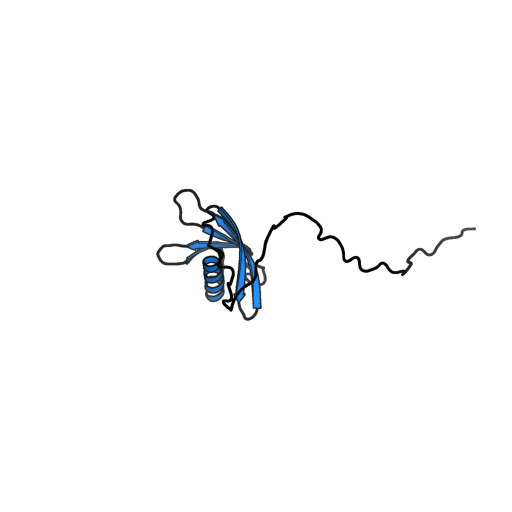 A 1 114 ? -8.115 -5.678 3.862 1.00 88.56 114 ASP A C 1
ATOM 865 O O . ASP A 1 114 ? -7.408 -4.834 3.302 1.00 88.56 114 ASP A O 1
ATOM 869 N N . ALA A 1 115 ? -8.906 -6.496 3.167 1.00 90.31 115 ALA A N 1
ATOM 870 C CA . ALA A 1 115 ? -8.943 -6.505 1.707 1.00 90.31 115 ALA A CA 1
ATOM 871 C C . ALA A 1 115 ? -9.454 -5.178 1.120 1.00 90.31 115 ALA A C 1
ATOM 873 O O . ALA A 1 115 ? -8.946 -4.735 0.092 1.00 90.31 115 ALA A O 1
ATOM 874 N N . LYS A 1 116 ? -10.409 -4.506 1.781 1.00 93.06 116 LYS A N 1
ATOM 875 C CA . LYS A 1 116 ? -10.909 -3.191 1.350 1.00 93.06 116 LYS A CA 1
ATOM 876 C C . LYS A 1 116 ? -9.872 -2.101 1.594 1.00 93.06 116 LYS A C 1
ATOM 878 O O . LYS A 1 116 ? -9.798 -1.162 0.808 1.00 93.06 116 LYS A O 1
ATOM 883 N N . LEU A 1 117 ? -9.062 -2.217 2.651 1.00 92.19 117 LEU A N 1
ATOM 884 C CA . LEU A 1 117 ? -7.938 -1.305 2.874 1.00 92.19 117 LEU A CA 1
ATOM 885 C C . LEU A 1 117 ? -6.908 -1.432 1.747 1.00 92.19 117 LEU A C 1
ATOM 887 O O . LEU A 1 117 ? -6.461 -0.421 1.209 1.00 92.19 117 LEU A O 1
ATOM 891 N N . ILE A 1 118 ? -6.557 -2.663 1.365 1.00 92.94 118 ILE A N 1
ATOM 892 C CA . ILE A 1 118 ? -5.637 -2.917 0.247 1.00 92.94 118 ILE A CA 1
ATOM 893 C C . ILE A 1 118 ? -6.214 -2.346 -1.055 1.00 92.94 118 ILE A C 1
ATOM 895 O O . ILE A 1 118 ? -5.509 -1.635 -1.769 1.00 92.94 118 ILE A O 1
ATOM 899 N N . ASP A 1 119 ? -7.491 -2.594 -1.343 1.00 94.12 119 ASP A N 1
ATOM 900 C CA . ASP A 1 119 ? -8.171 -2.063 -2.529 1.00 94.12 119 ASP A CA 1
ATOM 901 C C . ASP A 1 119 ? -8.123 -0.525 -2.572 1.00 94.12 119 ASP A C 1
ATOM 903 O O . ASP A 1 119 ? -7.610 0.058 -3.528 1.00 94.12 119 ASP A O 1
ATOM 907 N N . ALA A 1 120 ? -8.505 0.139 -1.477 1.00 94.75 120 ALA A N 1
ATOM 908 C CA . ALA A 1 120 ? -8.477 1.597 -1.374 1.00 94.75 120 ALA A CA 1
ATOM 909 C C . ALA A 1 120 ? -7.065 2.183 -1.554 1.00 94.75 120 ALA A C 1
ATOM 911 O O . ALA A 1 120 ? -6.891 3.191 -2.243 1.00 94.75 120 ALA A O 1
ATOM 912 N N . LEU A 1 121 ? -6.045 1.554 -0.958 1.00 94.25 121 LEU A N 1
ATOM 913 C CA . LEU A 1 121 ? -4.649 1.974 -1.103 1.00 94.25 121 LEU A CA 1
ATOM 914 C C . LEU A 1 121 ? -4.171 1.837 -2.546 1.00 94.25 121 LEU A C 1
ATOM 916 O O . LEU A 1 121 ? -3.579 2.763 -3.096 1.00 94.25 121 LEU A O 1
ATOM 920 N N . THR A 1 122 ? -4.418 0.682 -3.156 1.00 94.50 122 THR A N 1
ATOM 921 C CA . THR A 1 122 ? -3.954 0.388 -4.512 1.00 94.50 122 THR A CA 1
ATOM 922 C C . THR A 1 122 ? -4.634 1.272 -5.553 1.00 94.50 122 THR A C 1
ATOM 924 O O . THR A 1 122 ? -3.938 1.851 -6.386 1.00 94.50 122 THR A O 1
ATOM 927 N N . ALA A 1 123 ? -5.945 1.497 -5.435 1.00 94.44 123 ALA A N 1
ATOM 928 C CA . ALA A 1 123 ? -6.676 2.443 -6.272 1.00 94.44 123 ALA A CA 1
ATOM 929 C C . ALA A 1 123 ? -6.128 3.876 -6.137 1.00 94.44 123 ALA A C 1
ATOM 931 O O . ALA A 1 123 ? -5.945 4.578 -7.131 1.00 94.44 123 ALA A O 1
ATOM 932 N N . ALA A 1 124 ? -5.810 4.316 -4.915 1.00 94.19 124 ALA A N 1
ATOM 933 C CA . ALA A 1 124 ? -5.247 5.646 -4.687 1.00 94.19 124 ALA A CA 1
ATOM 934 C C . ALA A 1 124 ? -3.806 5.791 -5.210 1.00 94.19 124 ALA A C 1
ATOM 936 O O . ALA A 1 124 ? -3.417 6.875 -5.649 1.00 94.19 124 ALA A O 1
ATOM 937 N N . ILE A 1 125 ? -3.015 4.713 -5.198 1.00 92.94 125 ILE A N 1
ATOM 938 C CA . ILE A 1 125 ? -1.683 4.688 -5.815 1.00 92.94 125 ILE A CA 1
ATOM 939 C C . ILE A 1 125 ? -1.794 4.797 -7.341 1.00 92.94 125 ILE A C 1
ATOM 941 O O . ILE A 1 125 ? -1.072 5.595 -7.934 1.00 92.94 125 ILE A O 1
ATOM 945 N N . GLU A 1 126 ? -2.711 4.058 -7.972 1.00 91.31 126 GLU A N 1
ATOM 946 C CA . GLU A 1 126 ? -2.930 4.095 -9.429 1.00 91.31 126 GLU A CA 1
ATOM 947 C C . GLU A 1 126 ? -3.351 5.480 -9.941 1.00 91.31 126 GLU A C 1
ATOM 949 O O . GLU A 1 126 ? -3.037 5.840 -11.070 1.00 91.31 126 GLU A O 1
ATOM 954 N N . GLN A 1 127 ? -4.011 6.290 -9.110 1.00 88.81 127 GLN A N 1
ATOM 955 C CA . GLN A 1 127 ? -4.383 7.664 -9.465 1.00 88.81 127 GLN A CA 1
ATOM 956 C C . GLN A 1 127 ? -3.206 8.653 -9.449 1.00 88.81 127 GLN A C 1
ATOM 958 O O . GLN A 1 127 ? -3.331 9.751 -9.990 1.00 88.81 127 GLN A O 1
ATOM 963 N N . GLN A 1 128 ? -2.091 8.313 -8.794 1.00 82.19 128 GLN A N 1
ATOM 964 C CA . GLN A 1 128 ? -0.932 9.202 -8.635 1.00 82.19 128 GLN A CA 1
ATOM 965 C C . GLN A 1 128 ? 0.300 8.759 -9.440 1.00 82.19 128 GLN A C 1
ATOM 967 O O . GLN A 1 128 ? 1.177 9.591 -9.695 1.00 82.19 128 GLN A O 1
ATOM 972 N N . ALA A 1 129 ? 0.401 7.466 -9.768 1.00 68.88 129 ALA A N 1
ATOM 973 C CA . ALA A 1 129 ? 1.588 6.826 -10.341 1.00 68.88 129 ALA A CA 1
ATOM 974 C C . ALA A 1 129 ? 1.637 6.831 -11.876 1.00 68.88 129 ALA A C 1
ATOM 976 O O . ALA A 1 129 ? 0.571 6.790 -12.525 1.00 68.88 129 ALA A O 1
#

Radius of gyration: 24.89 Å; chains: 1; bounding box: 33×52×82 Å

Sequence (129 aa):
MSVTAIKKSENVAMQLVTDKIKSRLAVESHAKAVGDGIAIAPSVKPAKKANGIFTITFSYEQNLHRTQVQSTQSGYGTPVYKVALSSSLNPESNICWLQRNTDGWKVLLGTNMDAKLIDALTAAIEQQA

Organism: NCBI:txid2682091

pLDDT: mean 70.22, std 23.4, range [34.12, 95.0]

Foldseek 3Di:
DDDDDDDDDDDDDDDDDPDDPDDDDDDPDPDPDDDDDDDPDPPPPQPPCCWDKDKFWFDDPNDIDIWIWTWHHDDPDFIKIKTAADCVQPVVDRIWIWTQDPVGIDTPDGPPHDPVNVVRVRVRVVSRD